Protein AF-A0A2V6LPN1-F1 (afdb_monomer_lite)

Secondary structure (DSSP, 8-state):
-----HHHHHHHHHHHHHHHHHHHHHHHHHHHHHHHHHHHHHS-HHHHHHHHTTS-HHHHHHHHHHHHHHH---

Foldseek 3Di:
DDPCDPVNVVVVVVVVVVVVVVVVVVVVVVVVLVVVLVVLLVDDPVVSVVVLVPDDVVSSVVSVVCCCVPVVDD

Sequence (74 aa):
MLLVTATDITVWILSALLALGIGSAKYAKWKARNQLVRELAAMDRERREKMLSRMNPEQAMEARQELMRRFNIF

Structure (mmCIF, N/CA/C/O backbone):
data_AF-A0A2V6LPN1-F1
#
_entry.id   AF-A0A2V6LPN1-F1
#
loop_
_atom_site.group_PDB
_atom_site.id
_atom_site.type_symbol
_atom_site.label_atom_id
_atom_site.label_alt_id
_atom_site.label_comp_id
_atom_site.label_asym_id
_atom_site.label_entity_id
_atom_site.label_seq_id
_atom_site.pdbx_PDB_ins_code
_atom_site.Cartn_x
_atom_site.Cartn_y
_atom_site.Cartn_z
_atom_site.occupancy
_atom_site.B_iso_or_equiv
_atom_site.auth_seq_id
_atom_site.auth_comp_id
_atom_site.auth_asym_id
_atom_site.auth_atom_id
_atom_site.pdbx_PDB_model_num
ATOM 1 N N . MET A 1 1 ? 12.580 0.229 -42.310 1.00 46.53 1 MET A N 1
ATOM 2 C CA . MET A 1 1 ? 12.982 -0.967 -41.541 1.00 46.53 1 MET A CA 1
ATOM 3 C C . MET A 1 1 ? 13.567 -0.450 -40.235 1.00 46.53 1 MET A C 1
ATOM 5 O O . MET A 1 1 ? 14.589 0.219 -40.289 1.00 46.53 1 MET A O 1
ATOM 9 N N . LEU A 1 2 ? 12.853 -0.577 -39.111 1.00 61.91 2 LEU A N 1
ATOM 10 C CA . LEU A 1 2 ? 13.343 -0.081 -37.818 1.00 61.91 2 LEU A CA 1
ATOM 11 C C . LEU A 1 2 ? 14.484 -0.995 -37.362 1.00 61.91 2 LEU A C 1
ATOM 13 O O . LEU A 1 2 ? 14.258 -2.175 -37.102 1.00 61.91 2 LEU A O 1
ATOM 17 N N . LEU A 1 3 ? 15.708 -0.468 -37.337 1.00 69.38 3 LEU A N 1
ATOM 18 C CA . LEU A 1 3 ? 16.873 -1.177 -36.824 1.00 69.38 3 LEU A CA 1
ATOM 19 C C . LEU A 1 3 ? 16.803 -1.125 -35.294 1.00 69.38 3 LEU A C 1
ATOM 21 O O . LEU A 1 3 ? 17.234 -0.154 -34.685 1.00 69.38 3 LEU A O 1
ATOM 25 N N . VAL A 1 4 ? 16.186 -2.138 -34.688 1.00 70.81 4 VAL A N 1
ATOM 26 C CA . VAL A 1 4 ? 16.108 -2.257 -33.229 1.00 70.81 4 VAL A CA 1
ATOM 27 C C . VAL A 1 4 ? 17.501 -2.601 -32.720 1.00 70.81 4 VAL A C 1
ATOM 29 O O . VAL A 1 4 ? 18.012 -3.692 -32.975 1.00 70.81 4 VAL A O 1
ATOM 32 N N . THR A 1 5 ? 18.136 -1.655 -32.035 1.00 83.50 5 THR A N 1
ATOM 33 C CA . THR A 1 5 ? 19.457 -1.863 -31.444 1.00 83.50 5 THR A CA 1
ATOM 34 C C . THR A 1 5 ? 19.335 -2.474 -30.048 1.00 83.50 5 THR A C 1
ATOM 36 O O . THR A 1 5 ? 18.283 -2.419 -29.410 1.00 83.50 5 THR A O 1
ATOM 39 N N . ALA A 1 6 ? 20.419 -3.060 -29.532 1.00 80.69 6 ALA A N 1
ATOM 40 C CA . ALA A 1 6 ? 20.442 -3.595 -28.165 1.00 80.69 6 ALA A CA 1
ATOM 41 C C . ALA A 1 6 ? 20.063 -2.534 -27.109 1.00 80.69 6 ALA A C 1
ATOM 43 O O . ALA A 1 6 ? 19.476 -2.855 -26.071 1.00 80.69 6 ALA A O 1
ATOM 44 N N . THR A 1 7 ? 20.336 -1.259 -27.399 1.00 84.88 7 THR A N 1
ATOM 45 C CA . THR A 1 7 ? 19.929 -0.124 -26.570 1.00 84.88 7 THR A CA 1
ATOM 46 C C . THR A 1 7 ? 18.409 0.035 -26.537 1.00 84.88 7 THR A C 1
ATOM 48 O O . THR A 1 7 ? 17.851 0.178 -25.452 1.00 84.88 7 THR A O 1
ATOM 51 N N . ASP A 1 8 ? 17.723 -0.076 -27.679 1.00 85.56 8 ASP A N 1
ATOM 52 C CA . ASP A 1 8 ? 16.255 -0.001 -27.747 1.00 85.56 8 ASP A CA 1
ATOM 53 C C . ASP A 1 8 ? 15.596 -1.097 -26.902 1.00 85.56 8 ASP A C 1
ATOM 55 O O . ASP A 1 8 ? 14.663 -0.833 -26.141 1.00 85.56 8 ASP A O 1
ATOM 59 N N . ILE A 1 9 ? 16.127 -2.321 -26.976 1.00 89.50 9 ILE A N 1
ATOM 60 C CA . ILE A 1 9 ? 15.646 -3.461 -26.181 1.00 89.50 9 ILE A CA 1
ATOM 61 C C . ILE A 1 9 ? 15.825 -3.181 -24.685 1.00 89.50 9 ILE A C 1
ATOM 63 O O . ILE A 1 9 ? 14.912 -3.406 -23.890 1.00 89.50 9 ILE A O 1
ATOM 67 N N . THR A 1 10 ? 16.985 -2.652 -24.298 1.00 92.19 10 THR A N 1
ATOM 68 C CA . THR A 1 10 ? 17.300 -2.349 -22.895 1.00 92.19 10 THR A CA 1
ATOM 69 C C . THR A 1 10 ? 16.369 -1.277 -22.331 1.00 92.19 10 THR A C 1
ATOM 71 O O . THR A 1 10 ? 15.853 -1.427 -21.222 1.00 92.19 10 THR A O 1
ATOM 74 N N . VAL A 1 11 ? 16.099 -0.222 -23.106 1.00 93.38 11 VAL A N 1
ATOM 75 C CA . VAL A 1 11 ? 15.166 0.843 -22.716 1.00 93.38 11 VAL A CA 1
ATOM 76 C C . VAL A 1 11 ? 13.756 0.283 -22.538 1.00 93.38 11 VAL A C 1
ATOM 78 O O . VAL A 1 11 ? 13.126 0.550 -21.517 1.00 93.38 11 VAL A O 1
ATOM 81 N N . TRP A 1 12 ? 13.285 -0.561 -23.459 1.00 94.94 12 TRP A N 1
ATOM 82 C CA . TRP A 1 12 ? 11.973 -1.204 -23.342 1.00 94.94 12 TRP A CA 1
ATOM 83 C C . TRP A 1 12 ? 11.839 -2.068 -22.087 1.00 94.94 12 TRP A C 1
ATOM 85 O O . TRP A 1 12 ? 10.826 -1.983 -21.389 1.00 94.94 12 TRP A O 1
ATOM 95 N N . ILE A 1 13 ? 12.863 -2.862 -21.764 1.00 94.31 13 ILE A N 1
ATOM 96 C CA . ILE A 1 13 ? 12.869 -3.705 -20.561 1.00 94.31 13 ILE A CA 1
ATOM 97 C C . ILE A 1 13 ? 12.823 -2.840 -19.297 1.00 94.31 13 ILE A C 1
ATOM 99 O O . ILE A 1 13 ? 12.015 -3.102 -18.404 1.00 94.31 13 ILE A O 1
ATOM 103 N N . LEU A 1 14 ? 13.639 -1.785 -19.224 1.00 94.94 14 LEU A N 1
ATOM 104 C CA . LEU A 1 14 ? 13.650 -0.867 -18.082 1.00 94.94 14 LEU A CA 1
ATOM 105 C C . LEU A 1 14 ? 12.306 -0.149 -17.918 1.00 94.94 14 LEU A C 1
ATO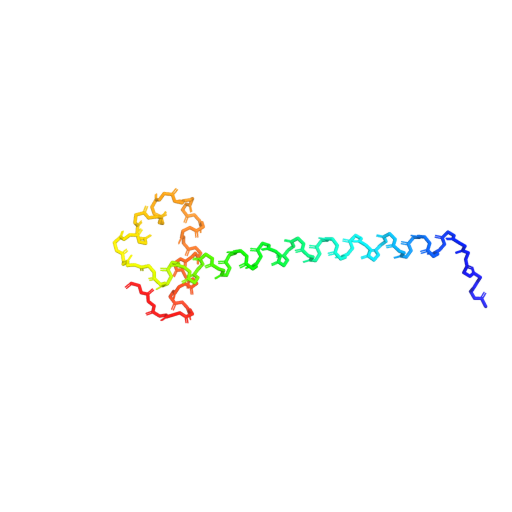M 107 O O . LEU A 1 14 ? 11.773 -0.088 -16.808 1.00 94.94 14 LEU A O 1
ATOM 111 N N . SER A 1 15 ? 11.718 0.341 -19.010 1.00 92.62 15 SER A N 1
ATOM 112 C CA . SER A 1 15 ? 10.395 0.972 -18.988 1.00 92.62 15 SER A CA 1
ATOM 113 C C . SER A 1 15 ? 9.302 0.002 -18.533 1.00 92.62 15 SER A C 1
ATOM 115 O O . SER A 1 15 ? 8.466 0.371 -17.706 1.00 92.62 15 SER A O 1
ATOM 117 N N . ALA A 1 16 ? 9.325 -1.247 -19.007 1.00 92.56 16 ALA A N 1
ATOM 118 C CA . ALA A 1 16 ? 8.371 -2.272 -18.593 1.00 92.56 16 ALA A CA 1
ATOM 119 C C . ALA A 1 16 ? 8.514 -2.621 -17.102 1.00 92.56 16 ALA A C 1
ATOM 121 O O . ALA A 1 16 ? 7.513 -2.694 -16.387 1.00 92.56 16 ALA A O 1
ATOM 122 N N . LEU A 1 17 ? 9.745 -2.776 -16.607 1.00 93.88 17 LEU A N 1
ATOM 123 C CA . LEU A 1 17 ? 10.014 -3.047 -15.193 1.00 93.88 17 LEU A CA 1
ATOM 124 C C . LEU A 1 17 ? 9.558 -1.899 -14.290 1.00 93.88 17 LEU A C 1
ATOM 126 O O . LEU A 1 17 ? 8.945 -2.149 -13.252 1.00 93.88 17 LEU A O 1
ATOM 130 N N . LEU A 1 18 ? 9.787 -0.646 -14.690 1.00 92.44 18 LEU A N 1
ATOM 131 C CA . LEU A 1 18 ? 9.301 0.519 -13.949 1.00 92.44 18 LEU A CA 1
ATOM 132 C C . LEU A 1 18 ? 7.770 0.562 -13.905 1.00 92.44 18 LEU A C 1
ATOM 134 O O . LEU A 1 18 ? 7.192 0.758 -12.834 1.00 92.44 18 LEU A O 1
ATOM 138 N N . ALA A 1 19 ? 7.102 0.317 -15.034 1.00 92.00 19 ALA A N 1
ATOM 139 C CA . ALA A 1 19 ? 5.643 0.272 -15.091 1.00 92.00 19 ALA A CA 1
ATOM 140 C C . ALA A 1 19 ? 5.067 -0.838 -14.190 1.00 92.00 19 ALA A C 1
ATOM 142 O O . ALA A 1 19 ? 4.127 -0.597 -13.426 1.00 92.00 19 ALA A O 1
ATOM 143 N N . LEU A 1 20 ? 5.668 -2.031 -14.215 1.00 90.50 20 LEU A N 1
ATOM 144 C CA . LEU A 1 20 ? 5.291 -3.153 -13.351 1.00 90.50 20 LEU A CA 1
ATOM 145 C C . LEU A 1 20 ? 5.567 -2.868 -11.868 1.00 90.50 20 LEU A C 1
ATOM 147 O O . LEU A 1 20 ? 4.742 -3.198 -11.013 1.00 90.50 20 LEU A O 1
ATOM 151 N N . GLY A 1 21 ? 6.685 -2.217 -11.544 1.00 86.12 21 GLY A N 1
ATOM 15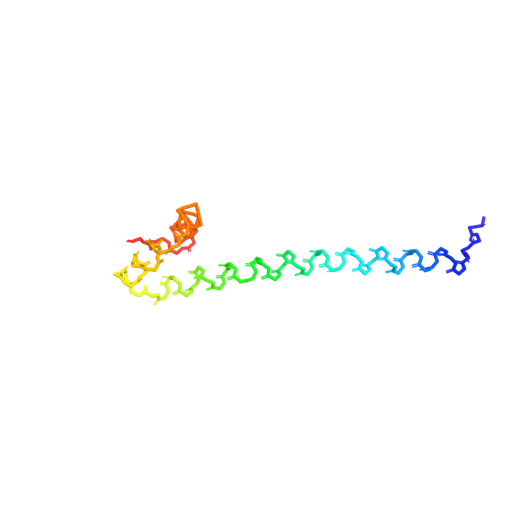2 C CA . GLY A 1 21 ? 7.028 -1.822 -10.177 1.00 86.12 21 GLY A CA 1
ATOM 153 C C . GLY A 1 21 ? 6.029 -0.818 -9.599 1.00 86.12 21 GLY A C 1
ATOM 154 O O . GLY A 1 21 ? 5.511 -1.002 -8.498 1.00 86.12 21 GLY A O 1
ATOM 155 N N . ILE A 1 22 ? 5.670 0.208 -10.373 1.00 86.06 22 ILE A N 1
ATOM 156 C CA . ILE A 1 22 ? 4.689 1.216 -9.949 1.00 86.06 22 ILE A CA 1
ATOM 157 C C . ILE A 1 22 ? 3.290 0.592 -9.829 1.00 86.06 22 ILE A C 1
ATOM 159 O O . ILE A 1 22 ? 2.584 0.819 -8.839 1.00 86.06 22 ILE A O 1
ATOM 163 N N . GLY A 1 23 ? 2.892 -0.227 -10.807 1.00 82.00 23 GLY A N 1
ATOM 164 C CA . GLY A 1 23 ? 1.605 -0.921 -10.804 1.00 82.00 23 GLY A CA 1
ATOM 165 C C . GLY A 1 23 ? 1.452 -1.876 -9.618 1.00 82.00 23 GLY A C 1
ATOM 166 O O . GLY A 1 23 ? 0.434 -1.840 -8.923 1.00 82.00 23 GLY A O 1
ATOM 167 N N . SER A 1 24 ? 2.481 -2.675 -9.327 1.00 77.94 24 SER A N 1
ATOM 168 C CA . SER A 1 24 ? 2.482 -3.613 -8.198 1.00 77.94 24 SER A CA 1
ATOM 169 C C . SER A 1 24 ? 2.490 -2.902 -6.843 1.00 77.94 24 SER A C 1
ATOM 171 O O . SER A 1 24 ? 1.748 -3.310 -5.951 1.00 77.94 24 SER A O 1
ATOM 173 N N . ALA A 1 25 ? 3.218 -1.790 -6.692 1.00 77.38 25 ALA A N 1
ATOM 174 C CA . ALA A 1 25 ? 3.193 -0.987 -5.468 1.00 77.38 25 ALA A CA 1
ATOM 175 C C . ALA A 1 25 ? 1.800 -0.394 -5.193 1.00 77.38 25 ALA A C 1
ATOM 177 O O . ALA A 1 25 ? 1.302 -0.439 -4.062 1.00 77.38 25 ALA A O 1
ATOM 178 N N . LYS A 1 26 ? 1.133 0.128 -6.231 1.00 80.75 26 LYS A N 1
ATOM 179 C CA . LYS A 1 26 ? -0.245 0.629 -6.124 1.00 80.75 26 LYS A CA 1
ATOM 180 C C . LYS A 1 26 ? -1.221 -0.501 -5.788 1.00 80.75 26 LYS A C 1
ATOM 182 O O . LYS A 1 26 ? -2.074 -0.333 -4.915 1.00 80.75 26 LYS A O 1
ATOM 187 N N . TYR A 1 27 ? -1.063 -1.659 -6.426 1.00 74.94 27 TYR A N 1
ATOM 188 C CA . TYR A 1 27 ? -1.889 -2.835 -6.171 1.00 74.94 27 TYR A CA 1
ATOM 189 C C . TYR A 1 27 ? -1.710 -3.381 -4.748 1.00 74.94 27 TYR A C 1
ATOM 191 O O . TYR A 1 27 ? -2.696 -3.685 -4.082 1.00 74.94 27 TYR A O 1
ATOM 199 N N . ALA A 1 28 ? -0.478 -3.439 -4.237 1.00 78.50 28 ALA A N 1
ATOM 200 C CA . ALA A 1 28 ? -0.190 -3.883 -2.876 1.00 78.50 28 ALA A CA 1
ATOM 201 C C . ALA A 1 28 ? -0.848 -2.971 -1.830 1.00 78.50 28 ALA A C 1
ATOM 203 O O . ALA A 1 28 ? -1.502 -3.462 -0.909 1.00 78.50 28 ALA A O 1
ATOM 204 N N . LYS A 1 29 ? -0.760 -1.645 -2.013 1.00 78.25 29 LYS A N 1
ATOM 205 C CA . LYS A 1 29 ? -1.458 -0.674 -1.152 1.00 78.25 29 LYS A CA 1
ATOM 206 C C . LYS A 1 29 ? -2.974 -0.851 -1.204 1.00 78.25 29 LYS A C 1
ATOM 208 O O . LYS A 1 29 ? -3.628 -0.828 -0.163 1.00 78.25 29 LYS A O 1
ATOM 213 N N . TRP A 1 30 ? -3.534 -1.054 -2.397 1.00 80.62 30 TRP A N 1
ATOM 214 C CA . TRP A 1 30 ? -4.966 -1.301 -2.560 1.00 80.62 30 TRP A CA 1
ATOM 215 C C . TRP A 1 30 ? -5.406 -2.603 -1.878 1.00 80.62 30 TRP A C 1
ATOM 217 O O . TRP A 1 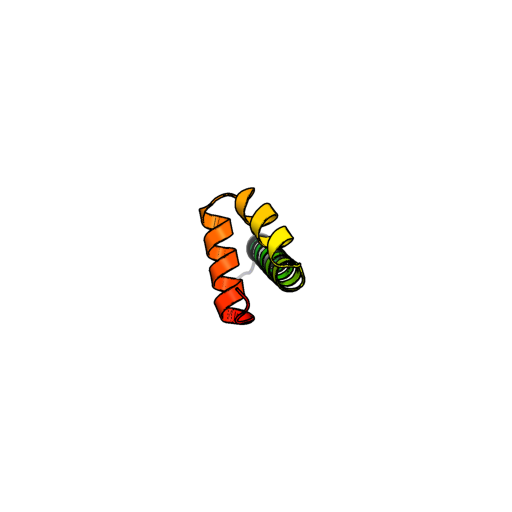30 ? -6.389 -2.608 -1.138 1.00 80.62 30 TRP A O 1
ATOM 227 N N . LYS A 1 31 ? -4.640 -3.688 -2.044 1.00 79.56 31 LYS A N 1
ATOM 228 C CA . LYS A 1 31 ? -4.896 -4.984 -1.402 1.00 79.56 31 LYS A CA 1
ATOM 229 C C . LYS A 1 31 ? -4.858 -4.876 0.124 1.00 79.56 31 LYS A C 1
ATOM 231 O O . LYS A 1 31 ? -5.767 -5.378 0.779 1.00 79.56 31 LYS A O 1
ATOM 236 N N . ALA A 1 32 ? -3.864 -4.179 0.678 1.00 80.69 32 ALA A N 1
ATOM 237 C CA . ALA A 1 32 ? -3.745 -3.956 2.119 1.00 80.69 32 ALA A CA 1
ATOM 238 C C . ALA A 1 32 ? -4.922 -3.138 2.677 1.00 80.69 32 ALA A C 1
ATOM 240 O O . ALA A 1 32 ? -5.510 -3.524 3.685 1.00 80.69 32 ALA A O 1
ATOM 241 N N . ARG A 1 33 ? -5.332 -2.060 1.989 1.00 75.88 33 ARG A N 1
ATOM 242 C CA . ARG A 1 33 ? -6.535 -1.290 2.361 1.00 75.88 33 ARG A CA 1
ATOM 243 C C . ARG A 1 33 ? -7.794 -2.155 2.335 1.00 75.88 33 ARG A C 1
ATOM 2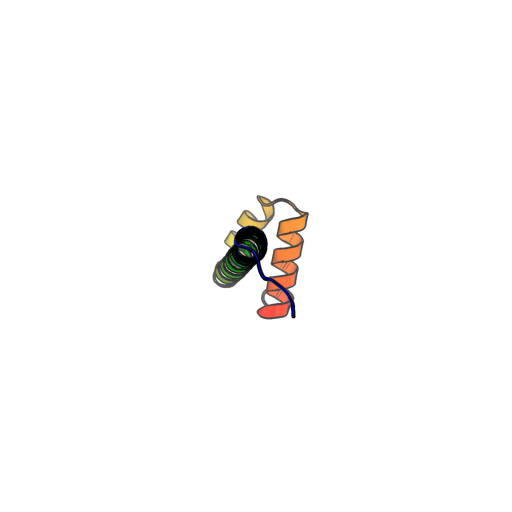45 O O . ARG A 1 33 ? -8.596 -2.094 3.258 1.00 75.88 33 ARG A O 1
ATOM 252 N N . ASN A 1 34 ? -7.951 -2.984 1.307 1.00 79.62 34 ASN A N 1
ATOM 253 C CA . ASN A 1 34 ? -9.117 -3.850 1.171 1.00 79.62 34 ASN A CA 1
ATOM 254 C C . ASN A 1 34 ? -9.180 -4.917 2.281 1.00 79.62 34 ASN A C 1
ATOM 256 O O . ASN A 1 34 ? -10.251 -5.202 2.813 1.00 79.62 34 ASN A O 1
ATOM 260 N N . GLN A 1 35 ? -8.028 -5.473 2.666 1.00 80.62 35 GLN A N 1
ATOM 261 C CA . GLN A 1 35 ? -7.931 -6.412 3.783 1.00 80.62 35 GLN A CA 1
ATOM 262 C C . GLN A 1 35 ? -8.246 -5.738 5.124 1.00 80.62 35 GLN A C 1
ATOM 264 O O . GLN A 1 35 ? -9.044 -6.281 5.882 1.00 80.62 35 GLN A O 1
ATOM 269 N N . LEU A 1 36 ? -7.715 -4.536 5.377 1.00 79.38 36 LEU A N 1
ATOM 270 C CA . LEU A 1 36 ? -8.030 -3.756 6.581 1.00 79.38 36 LEU A CA 1
ATOM 271 C C . LEU A 1 36 ? -9.529 -3.469 6.708 1.00 79.38 36 LEU A C 1
ATOM 273 O O . LEU A 1 36 ? -10.104 -3.669 7.771 1.00 79.38 36 LEU A O 1
ATOM 277 N N . VAL A 1 37 ? -10.184 -3.045 5.623 1.00 76.88 37 VAL A N 1
ATOM 278 C CA . VAL A 1 37 ? -11.638 -2.803 5.623 1.00 76.88 37 VAL A CA 1
ATOM 279 C C . VAL A 1 37 ? -12.405 -4.093 5.919 1.00 76.88 37 VAL A C 1
ATOM 281 O O . VAL A 1 37 ? -13.378 -4.072 6.664 1.00 76.88 37 VAL A O 1
ATOM 284 N N . ARG A 1 38 ? -11.957 -5.236 5.390 1.00 78.00 38 ARG A N 1
ATOM 285 C CA . ARG A 1 38 ? -12.593 -6.532 5.653 1.00 78.00 38 ARG A CA 1
ATOM 286 C C . ARG A 1 38 ? -12.412 -6.996 7.101 1.00 78.00 38 ARG A C 1
ATOM 288 O O . ARG A 1 38 ? -13.363 -7.502 7.686 1.00 78.00 38 ARG A O 1
ATOM 295 N N . GLU A 1 39 ? -11.231 -6.806 7.684 1.00 80.25 39 GLU A N 1
ATOM 296 C CA . GLU A 1 39 ? -10.986 -7.103 9.102 1.00 80.25 39 GLU A CA 1
ATOM 297 C C . GLU A 1 39 ? -11.787 -6.175 10.019 1.00 80.25 39 GLU A C 1
ATOM 299 O O . GLU A 1 39 ? -12.374 -6.643 10.990 1.00 80.25 39 GLU A O 1
ATOM 304 N N . LEU A 1 40 ? -11.899 -4.886 9.678 1.00 74.69 40 LEU A N 1
ATOM 305 C CA . LEU A 1 40 ? -12.757 -3.944 10.401 1.00 74.69 40 LEU A CA 1
ATOM 306 C C . LEU A 1 40 ? -14.244 -4.313 10.295 1.00 74.69 40 LEU A C 1
ATOM 308 O O . LEU A 1 40 ? -14.976 -4.096 11.254 1.00 74.69 40 LEU A O 1
ATOM 312 N N . ALA A 1 41 ? -14.696 -4.867 9.165 1.00 75.75 41 ALA A N 1
ATOM 313 C CA . ALA A 1 41 ? -16.074 -5.338 8.997 1.00 75.75 41 ALA A CA 1
ATOM 314 C C . ALA A 1 41 ? -16.377 -6.588 9.837 1.00 75.75 41 ALA A C 1
ATOM 316 O O . ALA A 1 41 ? -17.500 -6.755 10.300 1.00 75.75 41 ALA A O 1
ATOM 317 N N . ALA A 1 42 ? -15.383 -7.460 10.026 1.00 78.62 42 ALA A N 1
ATOM 318 C CA . ALA A 1 42 ? -15.503 -8.668 10.840 1.00 78.62 42 ALA A CA 1
ATOM 319 C C . ALA A 1 42 ? -15.303 -8.412 12.348 1.00 78.62 42 ALA A C 1
ATOM 321 O O . ALA A 1 42 ? -15.551 -9.305 13.157 1.00 78.62 42 ALA A O 1
ATOM 322 N N . MET A 1 43 ? -14.823 -7.225 12.732 1.00 80.75 43 MET A N 1
ATOM 323 C CA . MET A 1 43 ? -14.550 -6.860 14.119 1.00 80.75 43 MET A CA 1
ATOM 324 C C . MET A 1 43 ? -15.789 -6.262 14.799 1.00 80.75 43 MET A C 1
ATOM 326 O O . MET A 1 43 ? -16.555 -5.520 14.188 1.00 80.75 43 MET A O 1
ATOM 330 N N . ASP A 1 44 ? -15.949 -6.555 16.092 1.00 75.81 44 ASP A N 1
ATOM 331 C CA . ASP A 1 44 ? -17.037 -6.027 16.918 1.00 75.81 44 ASP A CA 1
ATOM 332 C C . ASP A 1 44 ? -17.033 -4.487 16.981 1.00 75.81 44 ASP A C 1
ATOM 334 O O . ASP A 1 44 ? -15.971 -3.847 16.932 1.00 75.81 44 ASP A O 1
ATOM 338 N N . ARG A 1 45 ? -18.219 -3.884 17.101 1.00 69.00 45 ARG A N 1
ATOM 339 C CA . ARG A 1 45 ? -18.449 -2.444 16.891 1.00 69.00 45 ARG A CA 1
ATOM 340 C C . ARG A 1 45 ? -17.600 -1.581 17.822 1.00 69.00 45 ARG A C 1
ATOM 342 O O . ARG A 1 45 ? -16.941 -0.648 17.366 1.00 69.00 45 ARG A O 1
ATOM 349 N N . GLU A 1 46 ? -17.550 -1.940 19.100 1.00 75.44 46 GLU A N 1
ATOM 350 C CA . GLU A 1 46 ? -16.816 -1.200 20.133 1.00 75.44 46 GLU A CA 1
ATOM 351 C C . GLU A 1 46 ? -15.294 -1.238 19.892 1.00 75.44 46 GLU A C 1
ATOM 353 O O . GLU A 1 46 ? -14.573 -0.242 20.021 1.00 75.44 46 GLU A O 1
ATOM 358 N N . ARG A 1 47 ? -14.786 -2.395 19.452 1.00 74.50 47 ARG A N 1
ATOM 359 C CA . ARG A 1 47 ? -13.362 -2.597 19.158 1.00 74.50 47 ARG A CA 1
ATOM 360 C C . ARG A 1 47 ? -12.951 -1.863 17.878 1.00 74.50 47 ARG A C 1
ATOM 362 O O . ARG A 1 47 ? -11.881 -1.251 17.840 1.00 74.50 47 ARG A O 1
ATOM 369 N N . ARG A 1 48 ? -13.832 -1.856 16.872 1.00 76.88 48 ARG A N 1
ATOM 370 C CA . ARG A 1 48 ? -13.678 -1.119 15.612 1.00 76.88 48 ARG A CA 1
ATOM 371 C C . ARG A 1 48 ? -13.629 0.390 15.845 1.00 76.88 48 ARG A C 1
ATOM 373 O O . ARG A 1 48 ? -12.760 1.061 15.297 1.00 76.88 48 ARG A O 1
ATOM 380 N N . GLU A 1 49 ? -14.508 0.929 16.686 1.00 77.00 49 GLU A N 1
ATOM 381 C CA . GLU A 1 49 ? -14.520 2.357 17.033 1.00 77.00 49 GLU A CA 1
ATOM 382 C C . GLU A 1 49 ? -13.256 2.784 17.783 1.00 77.00 49 GLU A C 1
ATOM 384 O O . GLU A 1 49 ? -12.660 3.809 17.445 1.00 77.00 49 GLU A O 1
ATOM 389 N N . LYS A 1 50 ? -12.771 1.960 18.719 1.00 80.94 50 LYS A N 1
ATOM 390 C CA . LYS A 1 50 ? -11.508 2.205 19.430 1.00 80.94 50 LYS A CA 1
ATOM 391 C C . LYS A 1 50 ? -10.293 2.187 18.499 1.00 80.94 50 LYS A C 1
ATOM 393 O O . LYS A 1 50 ? -9.357 2.961 18.695 1.00 80.94 50 LYS A O 1
ATOM 398 N N . MET A 1 51 ? -10.296 1.316 17.491 1.00 78.75 51 MET A N 1
ATOM 399 C CA . MET A 1 51 ? -9.225 1.231 16.495 1.00 78.75 51 MET A CA 1
ATOM 400 C C . MET A 1 51 ? -9.276 2.408 15.508 1.00 78.75 51 MET A C 1
ATOM 402 O O . MET A 1 51 ? -8.251 3.040 15.263 1.00 78.75 51 MET A O 1
ATOM 406 N N . LEU A 1 52 ? -10.471 2.773 15.029 1.00 75.56 52 LEU A N 1
ATOM 407 C CA . LEU A 1 52 ? -10.694 3.946 14.175 1.00 75.56 52 LEU A CA 1
ATOM 408 C C . LEU A 1 52 ? -10.322 5.254 14.883 1.00 75.56 52 LEU A C 1
ATOM 410 O O . LEU A 1 52 ? -9.734 6.131 14.262 1.00 75.56 52 LEU A O 1
ATOM 414 N N . SER A 1 53 ? -10.595 5.366 16.186 1.00 77.50 53 SER A N 1
ATOM 415 C CA . SER A 1 53 ? -10.216 6.531 16.998 1.00 77.50 53 SER A CA 1
ATOM 416 C C . SER A 1 53 ? -8.702 6.689 17.184 1.00 77.50 53 SER A C 1
ATOM 418 O O . SER A 1 53 ? -8.256 7.766 17.571 1.00 77.50 53 SER A O 1
ATOM 420 N N . ARG A 1 54 ? -7.912 5.630 16.962 1.00 79.56 54 ARG A N 1
ATOM 421 C CA . ARG A 1 54 ? -6.439 5.668 17.015 1.00 79.56 54 ARG A CA 1
ATOM 422 C C . ARG A 1 54 ? -5.806 5.924 15.648 1.00 79.56 54 ARG A C 1
ATOM 424 O O . ARG A 1 54 ? -4.607 6.179 15.579 1.00 79.56 54 ARG A O 1
ATOM 431 N N . MET A 1 55 ? -6.584 5.815 14.573 1.00 78.56 55 MET A N 1
ATOM 432 C CA . MET A 1 55 ? -6.133 6.088 13.212 1.00 78.56 55 MET A CA 1
ATOM 433 C C . MET A 1 55 ? -6.210 7.579 12.894 1.00 78.56 55 MET A C 1
ATOM 435 O O . MET A 1 55 ? -6.968 8.330 13.505 1.00 78.56 55 MET A O 1
ATOM 439 N N . ASN A 1 56 ? -5.439 7.994 11.889 1.00 77.50 56 ASN A N 1
ATOM 440 C CA . ASN A 1 56 ? -5.513 9.349 11.360 1.00 77.50 56 ASN A CA 1
ATOM 441 C C . ASN A 1 56 ? -6.961 9.629 10.890 1.00 77.50 56 ASN A C 1
ATOM 443 O O . ASN A 1 56 ? -7.519 8.787 10.174 1.00 77.50 56 ASN A O 1
ATOM 447 N N . PRO A 1 57 ? -7.583 10.764 11.261 1.00 75.50 57 PRO A N 1
ATOM 448 C CA . PRO A 1 57 ? -9.013 11.007 11.054 1.00 75.50 57 PRO A CA 1
ATOM 449 C C . PRO A 1 57 ? -9.467 10.882 9.594 1.00 75.50 57 PRO A C 1
ATOM 451 O O . PRO A 1 57 ? -10.559 10.376 9.344 1.00 75.50 57 PRO A O 1
ATOM 454 N N . GLU A 1 58 ? -8.624 11.249 8.625 1.00 79.12 58 GLU A N 1
ATOM 455 C CA . GLU A 1 58 ? -8.928 11.075 7.197 1.00 79.12 58 GLU A CA 1
ATOM 456 C C . GLU A 1 58 ? -9.056 9.598 6.802 1.00 79.12 58 GLU A C 1
ATOM 458 O O . GLU A 1 58 ? -10.015 9.197 6.144 1.00 79.12 58 GLU A O 1
ATOM 463 N N . GLN A 1 59 ? -8.126 8.758 7.261 1.00 76.69 59 GLN A N 1
ATOM 464 C CA . GLN A 1 59 ? -8.139 7.328 6.951 1.00 76.69 59 GLN A CA 1
ATOM 465 C C . GLN A 1 59 ? -9.270 6.601 7.686 1.00 76.69 59 GLN A C 1
ATOM 467 O O . GLN A 1 59 ? -9.843 5.646 7.163 1.00 76.69 59 GLN A O 1
ATOM 472 N N . ALA A 1 60 ? -9.603 7.055 8.897 1.00 75.06 60 ALA A N 1
ATOM 473 C CA . ALA A 1 60 ? -10.730 6.533 9.658 1.00 75.06 60 ALA A CA 1
ATOM 474 C C . ALA A 1 60 ? -12.071 6.860 8.977 1.00 75.06 60 ALA A C 1
ATOM 476 O O . ALA A 1 60 ? -12.960 6.009 8.944 1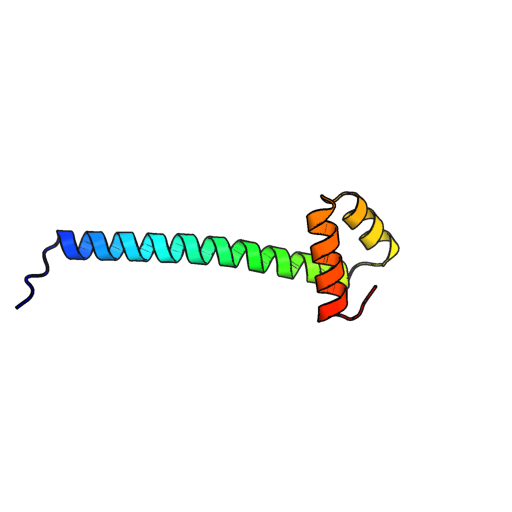.00 75.06 60 ALA A O 1
ATOM 477 N N . MET A 1 61 ? -12.212 8.060 8.400 1.00 81.06 61 MET A N 1
ATOM 478 C CA . MET A 1 61 ? -13.379 8.433 7.595 1.00 81.06 61 MET A CA 1
ATOM 479 C C . MET A 1 61 ? -13.491 7.611 6.309 1.00 81.06 61 MET A C 1
ATOM 481 O O . MET A 1 61 ? -14.566 7.074 6.051 1.00 81.06 61 MET A O 1
ATOM 485 N N . GLU A 1 62 ? -12.403 7.447 5.547 1.00 80.50 62 GLU A N 1
ATOM 486 C CA . GLU A 1 62 ? -12.408 6.596 4.345 1.00 80.50 62 GLU A CA 1
ATOM 487 C C . GLU A 1 62 ? -12.816 5.156 4.681 1.00 80.50 62 GLU A C 1
ATOM 489 O O . GLU A 1 62 ? -13.698 4.593 4.035 1.00 80.50 62 GLU A O 1
ATOM 494 N N . ALA A 1 63 ? -12.232 4.566 5.730 1.00 77.06 63 ALA A N 1
ATOM 495 C CA . ALA A 1 63 ? -12.573 3.213 6.162 1.00 77.06 63 ALA A CA 1
ATOM 496 C C . ALA A 1 63 ? -14.046 3.101 6.592 1.00 77.06 63 ALA A C 1
ATOM 498 O O . ALA A 1 63 ? -14.720 2.144 6.218 1.00 77.06 63 ALA A O 1
ATOM 499 N N . ARG A 1 64 ? -14.571 4.092 7.326 1.00 74.56 64 ARG A N 1
ATOM 500 C CA . ARG A 1 64 ? -15.995 4.181 7.694 1.00 74.56 64 ARG A CA 1
ATOM 501 C C . ARG A 1 64 ? -16.905 4.246 6.467 1.00 74.56 64 ARG A C 1
ATOM 503 O O . ARG A 1 64 ? -17.882 3.506 6.408 1.00 74.56 64 ARG A O 1
ATOM 510 N N . GLN A 1 65 ? -16.577 5.082 5.483 1.00 79.00 65 GLN A N 1
ATOM 511 C CA . GLN A 1 65 ? -17.335 5.190 4.234 1.00 79.00 65 GLN A CA 1
ATOM 512 C C . GLN A 1 65 ? -17.301 3.889 3.429 1.00 79.00 65 GLN A C 1
ATOM 514 O O . GLN A 1 65 ? -18.330 3.460 2.913 1.00 79.00 65 GLN A O 1
ATOM 519 N N . GLU A 1 66 ? -16.141 3.239 3.340 1.00 77.19 66 GLU A N 1
ATOM 520 C CA . GLU A 1 66 ? -15.985 1.974 2.620 1.00 77.19 66 GLU A CA 1
ATOM 521 C C . GLU A 1 66 ? -16.764 0.835 3.303 1.00 77.19 66 GLU A C 1
ATOM 523 O O . GLU A 1 66 ? -17.413 0.038 2.623 1.00 77.19 66 GLU A O 1
ATOM 528 N N . LEU A 1 67 ? -16.768 0.790 4.642 1.00 75.88 67 LEU A N 1
ATOM 529 C CA . LEU A 1 67 ? -17.569 -0.150 5.434 1.00 75.88 67 LEU A CA 1
ATOM 530 C C . LEU A 1 67 ? -19.070 0.056 5.217 1.00 75.88 67 LEU A C 1
ATOM 532 O O . LEU A 1 67 ? -19.800 -0.907 4.979 1.00 75.88 67 LEU A O 1
ATOM 536 N N . MET A 1 68 ? -19.521 1.311 5.227 1.00 76.94 68 MET A N 1
ATOM 537 C CA . MET A 1 68 ? -20.921 1.655 4.994 1.00 76.94 68 MET A CA 1
ATOM 538 C C . MET A 1 68 ? -21.343 1.323 3.554 1.00 76.94 68 MET A C 1
ATOM 540 O O . MET A 1 68 ? -22.405 0.752 3.338 1.00 76.94 68 MET A O 1
ATOM 544 N N . ARG A 1 69 ? -20.482 1.592 2.564 1.00 75.50 69 ARG A N 1
ATOM 545 C CA . ARG A 1 69 ? -20.772 1.360 1.140 1.00 75.50 69 ARG A CA 1
ATOM 546 C C . ARG A 1 69 ? -20.749 -0.121 0.748 1.00 75.50 69 ARG A C 1
ATOM 548 O O . ARG A 1 69 ? -21.544 -0.523 -0.094 1.00 75.50 69 ARG A O 1
ATOM 555 N N . ARG A 1 70 ? -19.825 -0.920 1.295 1.00 71.75 70 ARG A N 1
ATOM 556 C CA . ARG A 1 70 ? -19.640 -2.328 0.884 1.00 71.75 70 ARG A CA 1
ATOM 557 C C . ARG A 1 70 ? -20.356 -3.336 1.766 1.00 71.75 70 ARG A C 1
ATOM 559 O O . ARG A 1 70 ? -20.750 -4.382 1.265 1.00 71.75 70 ARG A O 1
ATOM 566 N N . PHE A 1 71 ? -20.484 -3.047 3.056 1.00 65.94 71 PHE A N 1
ATOM 567 C CA . PHE A 1 71 ? -21.053 -3.985 4.019 1.00 65.94 71 PHE A CA 1
ATOM 568 C C . P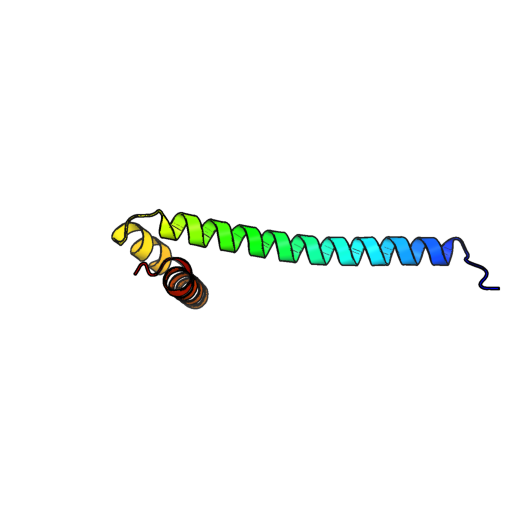HE A 1 71 ? -22.370 -3.483 4.621 1.00 65.94 71 PHE A C 1
ATOM 570 O O . PHE A 1 71 ? -23.110 -4.286 5.177 1.00 65.94 71 PHE A O 1
ATOM 577 N N . ASN A 1 72 ? -22.696 -2.191 4.483 1.00 66.69 72 ASN A N 1
ATOM 578 C CA . ASN A 1 72 ? -23.852 -1.557 5.127 1.00 66.69 72 ASN A CA 1
ATOM 579 C C . ASN A 1 72 ? -23.833 -1.694 6.664 1.00 66.69 72 ASN A C 1
ATOM 581 O O . ASN A 1 72 ? -24.874 -1.693 7.315 1.00 66.69 72 ASN A O 1
ATOM 585 N N . ILE A 1 73 ? -22.633 -1.838 7.242 1.00 64.69 73 ILE A N 1
ATOM 586 C CA . ILE A 1 73 ? -22.420 -2.031 8.681 1.00 64.69 73 ILE A CA 1
ATOM 587 C C . ILE A 1 73 ? -21.862 -0.736 9.262 1.00 64.69 73 ILE A C 1
ATOM 589 O O . ILE A 1 73 ? -20.742 -0.334 8.924 1.00 64.69 73 ILE A O 1
ATOM 593 N N . PHE A 1 74 ? -22.601 -0.131 10.191 1.00 54.25 74 PHE A N 1
ATOM 594 C CA . PHE A 1 74 ? -22.116 0.953 11.041 1.00 54.25 74 PHE A CA 1
ATOM 595 C C . PHE A 1 74 ? -22.496 0.721 12.504 1.00 54.25 74 PHE A C 1
ATOM 597 O O . PHE A 1 74 ? -23.689 0.541 12.815 1.00 54.25 74 PHE A O 1
#

pLDDT: mean 78.97, std 8.67, range [46.53, 94.94]

Radius of gyration: 20.75 Å; chains: 1; bounding box: 44×20×62 Å